Protein AF-A0A1G0DP90-F1 (afdb_monomer_lite)

Sequence (110 aa):
MSQKRANLAKALAWGAATVGCYAVLFMYADDLGRLAHTTTSSCMVGSGAEAMYYHKPTPELCAEKGGALLESNKLNVLVPIIIAFILSFVHGAFTGLFWDVVGLKAAKKK

Foldseek 3Di:
DDPLVVLVVQLVVLVVVLVVLVVVCVVCVQVLVVLVLQLAKWWWADDDPPIDTHGPDDPVNSVVSVTDIRHHDNCSVVVVVVSVVVSCVSVVSNVVSVCVSVPHDDDDDD

Radius of gyration: 21.22 Å; chains: 1; bounding box: 47×19×65 Å

Structure (mmCIF, N/CA/C/O backbone):
data_AF-A0A1G0DP90-F1
#
_entry.id   AF-A0A1G0DP90-F1
#
loop_
_atom_site.group_PDB
_atom_site.id
_atom_site.type_symbol
_atom_site.label_atom_id
_atom_site.label_alt_id
_atom_site.label_comp_id
_atom_site.label_asym_id
_atom_site.label_entity_id
_atom_site.label_seq_id
_atom_site.pdbx_PDB_ins_code
_atom_site.Cartn_x
_atom_site.Cartn_y
_atom_site.Cartn_z
_atom_site.occupancy
_atom_site.B_iso_or_equiv
_atom_site.auth_seq_id
_atom_site.auth_comp_id
_atom_site.auth_asym_id
_atom_site.auth_atom_id
_atom_site.pdbx_PDB_model_num
ATOM 1 N N . MET A 1 1 ? -24.818 9.316 23.756 1.00 58.91 1 MET A N 1
ATOM 2 C CA . MET A 1 1 ? -24.698 8.001 23.074 1.00 58.91 1 MET A CA 1
ATOM 3 C C . MET A 1 1 ? -23.994 7.015 23.999 1.00 58.91 1 MET A C 1
ATOM 5 O O . MET A 1 1 ? -23.077 7.430 24.688 1.00 58.91 1 MET A O 1
ATOM 9 N N . SER A 1 2 ? -24.395 5.738 24.024 1.00 77.06 2 SER A N 1
ATOM 10 C CA . SER A 1 2 ? -23.673 4.688 24.772 1.00 77.06 2 SER A CA 1
ATOM 11 C C . SER A 1 2 ? -22.248 4.506 24.226 1.00 77.06 2 SER A C 1
ATOM 13 O O . SER A 1 2 ? -22.069 4.493 23.007 1.00 77.06 2 SER A O 1
ATOM 15 N N . GLN A 1 3 ? -21.257 4.314 25.107 1.00 78.62 3 GLN A N 1
ATOM 16 C CA . GLN A 1 3 ? -19.844 4.080 24.757 1.00 78.62 3 GLN A CA 1
ATOM 17 C C . GLN A 1 3 ? -19.674 2.970 23.704 1.00 78.62 3 GLN A C 1
ATOM 19 O O . GLN A 1 3 ? -18.853 3.086 22.796 1.00 78.62 3 GLN A O 1
ATOM 24 N N . LYS A 1 4 ? -20.511 1.923 23.765 1.00 79.62 4 LYS A N 1
ATOM 25 C CA . LYS A 1 4 ? -20.510 0.832 22.778 1.00 79.62 4 LYS A CA 1
ATOM 26 C C . LYS A 1 4 ? -20.897 1.304 21.375 1.00 79.62 4 LYS A C 1
ATOM 28 O O . LYS A 1 4 ? -20.267 0.901 20.405 1.00 79.62 4 LYS A O 1
ATOM 33 N N . ARG A 1 5 ? -21.899 2.185 21.258 1.00 84.50 5 ARG A N 1
ATOM 34 C CA . ARG A 1 5 ? -22.339 2.738 19.963 1.00 84.50 5 ARG A CA 1
ATOM 35 C C . ARG A 1 5 ? -21.273 3.646 19.352 1.00 84.50 5 ARG A C 1
ATOM 37 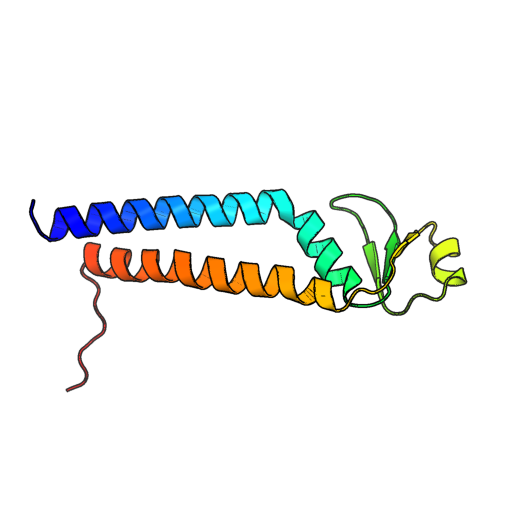O O . ARG A 1 5 ? -21.053 3.592 18.149 1.00 84.50 5 ARG A O 1
ATOM 44 N N . ALA A 1 6 ? -20.584 4.432 20.181 1.00 86.56 6 ALA A N 1
ATOM 45 C CA . ALA A 1 6 ? -19.482 5.278 19.730 1.00 86.56 6 ALA A CA 1
ATOM 46 C C . ALA A 1 6 ? -18.291 4.448 19.215 1.00 86.56 6 ALA A C 1
ATOM 48 O O . ALA A 1 6 ? -17.738 4.759 18.163 1.00 86.56 6 ALA A O 1
ATOM 49 N N . ASN A 1 7 ? -17.926 3.369 19.912 1.00 89.25 7 ASN A N 1
ATOM 50 C CA . ASN A 1 7 ? -16.855 2.473 19.469 1.00 89.25 7 ASN A CA 1
ATOM 51 C C . ASN A 1 7 ? -17.230 1.699 18.200 1.00 89.25 7 ASN A C 1
ATOM 53 O O . ASN A 1 7 ? -16.394 1.571 17.312 1.00 89.25 7 ASN A O 1
ATOM 57 N N . LEU A 1 8 ? -18.487 1.262 18.074 1.00 94.12 8 LEU A N 1
ATOM 58 C CA . LEU A 1 8 ? -18.991 0.635 16.850 1.00 94.12 8 LEU A CA 1
ATOM 59 C C . LEU A 1 8 ? -18.897 1.583 15.649 1.00 94.12 8 LEU A C 1
ATOM 61 O O . LEU A 1 8 ? -18.381 1.193 14.608 1.00 94.12 8 LEU A O 1
ATOM 65 N N . ALA A 1 9 ? -19.343 2.834 15.796 1.00 94.81 9 ALA A N 1
ATOM 66 C CA . ALA A 1 9 ? -19.262 3.818 14.718 1.00 94.81 9 ALA A CA 1
ATOM 67 C C . ALA A 1 9 ? -17.810 4.059 14.269 1.00 94.81 9 ALA A C 1
ATOM 69 O O . ALA A 1 9 ? -17.530 4.096 13.073 1.00 94.81 9 ALA A O 1
ATOM 70 N N . LYS A 1 10 ? -16.870 4.155 15.220 1.00 95.38 10 LYS A N 1
ATOM 71 C CA . LYS A 1 10 ? -15.438 4.277 14.911 1.00 95.38 10 LYS A CA 1
ATOM 72 C C . LYS A 1 10 ? -14.892 3.029 14.216 1.00 95.38 10 LYS A C 1
ATOM 74 O O . LYS A 1 10 ? -14.159 3.170 13.244 1.00 95.38 10 LYS A O 1
ATOM 79 N N . ALA A 1 11 ? -15.252 1.831 14.682 1.00 96.06 11 ALA A N 1
ATOM 80 C CA . ALA A 1 11 ? -14.833 0.579 14.056 1.00 96.06 11 ALA A CA 1
ATOM 81 C C . ALA A 1 11 ? -15.316 0.502 12.600 1.00 96.06 11 ALA A C 1
ATOM 83 O O . ALA A 1 11 ? -14.535 0.182 11.714 1.00 96.06 11 ALA A O 1
ATOM 84 N N . LEU A 1 12 ? -16.572 0.870 12.335 1.00 97.50 12 LEU A N 1
ATOM 85 C CA . LEU A 1 12 ? -17.118 0.906 10.977 1.00 97.50 12 LEU A CA 1
ATOM 86 C C . LEU A 1 12 ? -16.402 1.932 10.093 1.00 97.50 12 LEU A C 1
ATOM 88 O O . LEU A 1 12 ? -16.079 1.618 8.951 1.00 97.50 12 LEU A O 1
ATOM 92 N N . ALA A 1 13 ? -16.104 3.126 10.615 1.00 97.75 13 ALA A N 1
ATOM 93 C CA . ALA A 1 13 ? -15.370 4.146 9.868 1.00 97.75 13 ALA A CA 1
ATOM 94 C C . ALA A 1 13 ? -13.956 3.673 9.486 1.00 97.75 13 ALA A C 1
ATOM 96 O O . ALA A 1 13 ? -13.568 3.762 8.322 1.00 97.75 13 ALA A O 1
ATOM 97 N N . TRP A 1 14 ? -13.206 3.109 10.438 1.00 98.00 14 TRP A N 1
ATOM 98 C CA . TRP A 1 14 ? -11.881 2.546 10.164 1.00 98.00 14 TRP A CA 1
ATOM 99 C C . TRP A 1 14 ? -11.938 1.309 9.261 1.00 98.00 14 TRP A C 1
ATOM 101 O O . TRP A 1 14 ? -11.048 1.114 8.435 1.00 98.00 14 TRP A O 1
ATOM 111 N N . GLY A 1 15 ? -12.992 0.497 9.366 1.00 97.81 15 GLY A N 1
ATOM 112 C CA . GLY A 1 15 ? -13.241 -0.630 8.467 1.00 97.81 15 GLY A CA 1
ATOM 113 C C . GLY A 1 15 ? -13.481 -0.172 7.029 1.00 97.81 15 GLY A C 1
ATOM 114 O O . GLY A 1 15 ? -12.846 -0.683 6.111 1.00 97.81 15 GLY A O 1
ATOM 115 N N . ALA A 1 16 ? -14.319 0.848 6.827 1.00 98.31 16 ALA A N 1
ATOM 116 C CA . ALA A 1 16 ? -14.544 1.447 5.513 1.00 98.31 16 ALA A CA 1
ATOM 117 C C . ALA A 1 16 ? -13.256 2.061 4.940 1.00 98.31 16 ALA A C 1
ATOM 119 O O . ALA A 1 16 ? -12.937 1.837 3.774 1.00 98.31 16 ALA A O 1
ATOM 120 N N . ALA A 1 17 ? -12.474 2.761 5.770 1.00 98.31 17 ALA A N 1
ATOM 121 C CA . ALA A 1 17 ? -11.163 3.274 5.376 1.00 98.31 17 ALA A CA 1
ATOM 122 C C . ALA A 1 17 ? -10.205 2.143 4.964 1.00 98.31 17 ALA A C 1
ATOM 124 O O . ALA A 1 17 ? -9.558 2.242 3.928 1.00 98.31 17 ALA A O 1
ATOM 125 N N . THR A 1 18 ? -10.171 1.040 5.718 1.00 98.12 18 THR A N 1
ATOM 126 C CA . THR A 1 18 ? -9.369 -0.151 5.396 1.00 98.12 18 THR A CA 1
ATOM 127 C C . THR A 1 18 ? -9.758 -0.723 4.035 1.00 98.12 18 THR A C 1
ATOM 129 O O . THR A 1 18 ? -8.889 -0.927 3.192 1.00 98.12 18 THR A O 1
ATOM 132 N N . VAL A 1 19 ? -11.057 -0.932 3.792 1.00 98.25 19 VAL A N 1
ATOM 133 C CA . VAL A 1 19 ? -11.566 -1.415 2.498 1.00 98.25 19 VAL A CA 1
ATOM 134 C C . VAL A 1 19 ? -11.157 -0.472 1.368 1.00 98.25 19 VAL A C 1
ATOM 136 O O . VAL A 1 19 ? -10.654 -0.939 0.351 1.00 98.25 19 VAL A O 1
ATOM 139 N N . GLY A 1 20 ? -11.300 0.842 1.562 1.00 98.25 20 GLY A N 1
ATOM 140 C CA . GLY A 1 20 ? -10.865 1.845 0.591 1.00 98.25 20 GLY A CA 1
ATOM 141 C C . GLY A 1 20 ? -9.366 1.769 0.291 1.00 98.25 20 GLY A C 1
ATOM 142 O O . GLY A 1 20 ? -8.977 1.742 -0.873 1.00 98.25 20 GLY A O 1
ATOM 143 N N . CYS A 1 21 ? -8.517 1.663 1.317 1.00 97.69 21 CYS A N 1
ATOM 144 C CA . CYS A 1 21 ? -7.072 1.538 1.129 1.00 97.69 21 CYS A CA 1
ATOM 145 C C . CYS A 1 21 ? -6.689 0.254 0.376 1.00 97.69 21 CYS A C 1
ATOM 147 O O . CYS A 1 21 ? -5.842 0.313 -0.513 1.00 97.69 21 CYS A O 1
ATOM 149 N N . TYR A 1 22 ? -7.312 -0.888 0.688 1.00 97.31 22 TYR A N 1
ATOM 150 C CA . TYR A 1 22 ? -7.070 -2.131 -0.055 1.00 97.31 22 TYR A CA 1
ATOM 151 C C . TYR A 1 22 ? -7.580 -2.050 -1.493 1.00 97.31 22 TYR A C 1
ATOM 15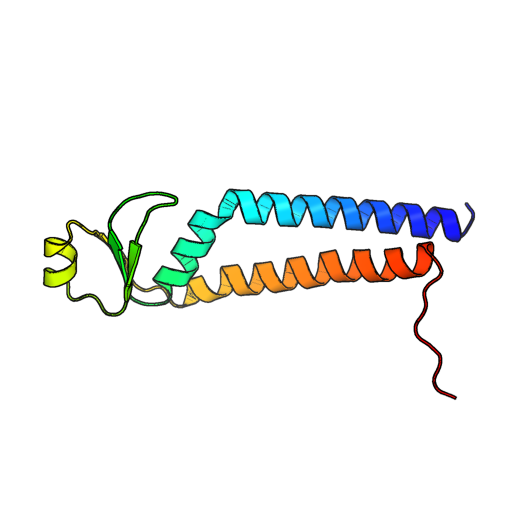3 O O . TYR A 1 22 ? -6.882 -2.494 -2.398 1.00 97.31 22 TYR A O 1
ATOM 161 N N . ALA A 1 23 ? -8.751 -1.453 -1.724 1.00 97.88 23 ALA A N 1
ATOM 162 C CA . ALA A 1 23 ? -9.274 -1.249 -3.071 1.00 97.88 23 ALA A CA 1
ATOM 163 C C . ALA A 1 23 ? -8.300 -0.420 -3.920 1.00 97.88 23 ALA A C 1
ATOM 165 O O . ALA A 1 23 ? -7.947 -0.835 -5.019 1.00 97.88 23 ALA A O 1
ATOM 166 N N . VAL A 1 24 ? -7.792 0.691 -3.377 1.00 96.12 24 VAL A N 1
ATOM 167 C CA . VAL A 1 24 ? -6.758 1.503 -4.034 1.00 96.12 24 VAL A CA 1
ATOM 168 C C . VAL A 1 24 ? -5.497 0.676 -4.290 1.00 96.12 24 VAL A C 1
ATOM 170 O O . VAL A 1 24 ? -4.993 0.686 -5.407 1.00 96.12 24 VAL A O 1
ATOM 173 N N . LEU A 1 25 ? -5.006 -0.087 -3.306 1.00 95.38 25 LEU A N 1
ATOM 174 C CA . LEU A 1 25 ? -3.830 -0.942 -3.499 1.00 95.38 25 LEU A CA 1
ATOM 175 C C . LEU A 1 25 ? -4.016 -1.922 -4.667 1.00 95.38 25 LEU A C 1
ATOM 177 O O . LEU A 1 25 ? -3.104 -2.066 -5.475 1.00 95.38 25 LEU A O 1
ATOM 181 N N . PHE A 1 26 ? -5.183 -2.560 -4.782 1.00 94.88 26 PHE A N 1
ATOM 182 C CA . PHE A 1 26 ? -5.461 -3.489 -5.880 1.00 94.88 26 PHE A CA 1
ATOM 183 C C . PHE A 1 26 ? -5.624 -2.785 -7.229 1.00 94.88 26 PHE A C 1
ATOM 185 O O . PHE A 1 26 ? -5.164 -3.313 -8.236 1.00 94.88 26 PHE A O 1
ATOM 192 N N . MET A 1 27 ? -6.217 -1.589 -7.261 1.00 94.94 27 MET A N 1
ATOM 193 C CA . MET A 1 27 ? -6.345 -0.801 -8.493 1.00 94.94 27 MET A CA 1
ATOM 194 C C . MET A 1 27 ? -4.992 -0.369 -9.070 1.00 94.94 27 MET A C 1
ATOM 196 O O . MET A 1 27 ? -4.875 -0.229 -10.282 1.00 94.94 27 MET A O 1
ATOM 200 N N . TYR A 1 28 ? -3.981 -0.172 -8.220 1.00 93.62 28 TYR A N 1
ATOM 201 C CA . TYR A 1 28 ? -2.633 0.251 -8.618 1.00 93.62 28 TYR A CA 1
ATOM 202 C C . TYR A 1 28 ? -1.583 -0.862 -8.479 1.00 93.62 28 TYR A C 1
ATOM 204 O O . TYR A 1 28 ? -0.386 -0.575 -8.454 1.00 93.62 28 TYR A O 1
ATOM 212 N N . ALA A 1 29 ? -1.995 -2.129 -8.377 1.00 91.00 29 ALA A N 1
ATOM 213 C CA . ALA A 1 29 ? -1.076 -3.240 -8.126 1.00 91.00 29 ALA A CA 1
ATOM 214 C C . ALA A 1 29 ? 0.037 -3.339 -9.187 1.00 91.00 29 ALA A C 1
ATOM 216 O O . ALA A 1 29 ? 1.205 -3.505 -8.830 1.00 91.00 29 ALA A O 1
ATOM 217 N N . ASP A 1 30 ? -0.303 -3.143 -10.464 1.00 90.00 30 ASP A N 1
ATOM 218 C CA . ASP A 1 30 ? 0.653 -3.196 -11.577 1.00 90.00 30 ASP A CA 1
ATOM 219 C C . ASP A 1 30 ? 1.691 -2.064 -11.501 1.00 90.00 30 ASP A C 1
ATOM 221 O O . ASP A 1 30 ? 2.894 -2.293 -11.650 1.00 90.00 30 ASP A O 1
ATOM 225 N N . ASP A 1 31 ? 1.253 -0.838 -11.197 1.00 90.38 31 ASP A N 1
ATOM 226 C CA . ASP A 1 31 ? 2.147 0.312 -11.035 1.00 90.38 31 ASP A CA 1
ATOM 227 C C . ASP A 1 31 ? 3.086 0.141 -9.838 1.00 90.38 31 ASP A C 1
ATOM 229 O O . ASP A 1 31 ? 4.275 0.460 -9.921 1.00 90.38 31 ASP A O 1
ATOM 233 N N . LEU A 1 32 ? 2.575 -0.398 -8.730 1.00 91.19 32 LEU A N 1
ATOM 234 C CA . LEU A 1 32 ? 3.378 -0.701 -7.548 1.00 91.19 32 LEU A CA 1
ATOM 235 C C . LEU A 1 32 ? 4.391 -1.819 -7.825 1.00 91.19 32 LEU A C 1
ATOM 237 O O . LEU A 1 32 ? 5.540 -1.718 -7.386 1.00 91.19 32 LEU A O 1
ATOM 241 N N . GLY A 1 33 ? 4.007 -2.837 -8.599 1.00 88.56 33 GLY A N 1
ATOM 242 C CA . GLY A 1 33 ? 4.913 -3.878 -9.085 1.00 88.56 33 GLY A CA 1
ATOM 243 C C . GLY A 1 33 ? 6.027 -3.299 -9.959 1.00 88.56 33 GLY A C 1
ATOM 244 O O . GLY A 1 33 ? 7.209 -3.560 -9.722 1.00 88.56 33 GLY A O 1
ATOM 245 N N . ARG A 1 34 ? 5.680 -2.418 -10.903 1.00 88.25 34 ARG A N 1
ATOM 246 C CA . ARG A 1 34 ? 6.655 -1.706 -11.740 1.00 88.25 34 ARG A CA 1
ATOM 247 C C . ARG A 1 34 ? 7.612 -0.853 -10.907 1.00 88.25 34 ARG A C 1
ATOM 249 O O . ARG A 1 34 ? 8.818 -0.870 -11.155 1.00 88.25 34 ARG A O 1
ATOM 256 N N . LEU A 1 35 ? 7.115 -0.128 -9.904 1.00 90.38 35 LEU A N 1
ATOM 257 C CA . LEU A 1 35 ? 7.957 0.646 -8.984 1.00 90.38 35 LEU A CA 1
ATOM 258 C C . LEU A 1 35 ? 8.926 -0.260 -8.211 1.00 90.38 35 LEU A C 1
ATOM 260 O O . LEU A 1 35 ? 10.108 0.064 -8.106 1.00 90.38 35 LEU A O 1
ATOM 264 N N . ALA A 1 36 ? 8.472 -1.430 -7.753 1.00 87.62 36 ALA A N 1
ATOM 265 C CA . ALA A 1 36 ? 9.333 -2.401 -7.084 1.00 87.62 36 ALA A CA 1
ATOM 266 C C . ALA A 1 36 ? 10.438 -2.940 -8.016 1.00 87.62 36 ALA A C 1
ATOM 268 O O . ALA A 1 36 ? 11.612 -2.960 -7.636 1.00 87.62 36 ALA A O 1
ATOM 269 N N . HIS A 1 37 ? 10.103 -3.297 -9.259 1.00 86.81 37 HIS A N 1
ATOM 270 C CA . HIS A 1 37 ? 11.069 -3.815 -10.237 1.00 86.81 37 HIS A CA 1
ATOM 271 C C . HIS A 1 37 ? 12.036 -2.759 -10.790 1.00 86.81 37 HIS A C 1
ATOM 273 O O . HIS A 1 37 ? 13.109 -3.113 -11.277 1.00 86.81 37 HIS A O 1
ATOM 279 N N . THR A 1 38 ? 11.702 -1.472 -10.684 1.00 88.38 38 THR A N 1
ATOM 280 C CA . THR A 1 38 ? 12.564 -0.351 -11.111 1.00 88.38 38 THR A CA 1
ATOM 281 C C . THR A 1 38 ? 13.430 0.220 -9.988 1.00 88.38 38 THR A C 1
ATOM 283 O O . THR A 1 38 ? 14.165 1.185 -10.194 1.00 88.38 38 THR A O 1
ATOM 286 N N . THR A 1 39 ? 13.430 -0.404 -8.803 1.00 87.94 39 THR A N 1
ATOM 287 C CA . THR A 1 39 ? 14.400 -0.086 -7.736 1.00 87.94 39 THR A CA 1
ATOM 288 C C . THR A 1 39 ? 15.846 -0.327 -8.193 1.00 87.94 39 THR A C 1
ATOM 290 O O . THR A 1 39 ? 16.786 0.325 -7.736 1.00 87.94 39 THR A O 1
ATOM 293 N N . THR A 1 40 ? 16.020 -1.268 -9.121 1.00 86.44 40 THR A N 1
ATOM 294 C CA . THR A 1 40 ? 17.256 -1.535 -9.856 1.00 86.44 40 THR A CA 1
ATOM 295 C C . THR A 1 40 ? 16.958 -1.535 -11.352 1.00 86.44 40 THR A C 1
ATOM 297 O O . THR A 1 40 ? 15.792 -1.516 -11.746 1.00 86.44 40 THR A O 1
ATOM 300 N N . SER A 1 41 ? 17.990 -1.538 -12.193 1.00 86.06 41 SER A N 1
ATOM 301 C CA . SER A 1 41 ? 17.782 -1.629 -13.634 1.00 86.06 41 SER A CA 1
ATOM 302 C C . SER A 1 41 ? 17.159 -2.983 -13.967 1.00 86.06 41 SER A C 1
ATOM 304 O O . SER A 1 41 ? 17.645 -4.044 -13.550 1.00 86.06 41 SER A O 1
ATOM 306 N N . SER A 1 42 ? 16.054 -2.940 -14.703 1.00 88.50 42 SER A N 1
ATOM 307 C CA . SER A 1 42 ? 15.318 -4.128 -15.117 1.00 88.50 42 SER A CA 1
ATOM 308 C C . SER A 1 42 ? 14.897 -4.024 -16.576 1.00 88.50 42 SER A C 1
ATOM 310 O O . SER A 1 42 ? 14.676 -2.941 -17.110 1.00 88.50 42 SER A O 1
ATOM 312 N N . CYS A 1 43 ? 14.852 -5.167 -17.250 1.00 90.62 43 CYS A N 1
ATOM 313 C CA . CYS A 1 43 ? 14.288 -5.275 -18.585 1.00 90.62 43 CYS A CA 1
ATOM 314 C C . CYS A 1 43 ? 12.848 -5.749 -18.454 1.00 90.62 43 CYS A C 1
ATOM 316 O O . CYS A 1 43 ? 12.609 -6.799 -17.854 1.00 90.62 43 CYS A O 1
ATOM 318 N N . MET A 1 44 ? 11.912 -4.986 -19.007 1.00 89.44 44 MET A N 1
ATOM 319 C CA . MET A 1 44 ? 10.495 -5.321 -19.034 1.00 89.44 44 MET A CA 1
ATOM 320 C C . MET A 1 44 ? 10.131 -5.867 -20.412 1.00 89.44 44 MET A C 1
ATOM 322 O O . MET A 1 44 ? 10.335 -5.192 -21.419 1.00 89.44 44 MET A O 1
ATOM 326 N N . VAL A 1 45 ? 9.583 -7.076 -20.454 1.00 90.00 45 VAL A N 1
ATOM 327 C CA . VAL A 1 45 ? 9.102 -7.726 -21.678 1.00 90.00 45 VAL A CA 1
ATOM 328 C C . VAL A 1 45 ? 7.590 -7.889 -21.570 1.00 90.00 45 VAL A C 1
ATOM 330 O O . VAL A 1 45 ? 7.105 -8.457 -20.593 1.00 90.00 45 VAL A O 1
ATOM 333 N N . GLY A 1 46 ? 6.848 -7.400 -22.564 1.00 86.44 46 GLY A N 1
ATOM 334 C CA . GLY A 1 46 ? 5.382 -7.365 -22.528 1.00 86.44 46 GLY A CA 1
ATOM 335 C C . GLY A 1 46 ? 4.817 -6.092 -21.885 1.00 86.44 46 GLY A C 1
ATOM 336 O O . GLY A 1 46 ? 5.516 -5.089 -21.743 1.00 86.44 46 GLY A O 1
ATOM 337 N N . SER A 1 47 ? 3.524 -6.113 -21.547 1.00 80.75 47 SER A N 1
ATOM 338 C CA . SER A 1 47 ? 2.788 -4.969 -20.992 1.00 80.75 47 SER A CA 1
ATOM 339 C C . SER A 1 47 ? 1.640 -5.434 -20.089 1.00 80.75 47 SER A C 1
ATOM 341 O O . SER A 1 47 ? 1.036 -6.476 -20.346 1.00 80.75 47 SER A O 1
ATOM 343 N N . GLY A 1 48 ? 1.322 -4.646 -19.059 1.00 77.81 48 GLY A N 1
ATOM 344 C CA . GLY A 1 48 ? 0.238 -4.924 -18.111 1.00 77.81 48 GLY A CA 1
ATOM 345 C C . GLY A 1 48 ? 0.540 -6.088 -17.162 1.00 77.81 48 GLY A C 1
ATOM 346 O O . GLY A 1 48 ? 1.693 -6.311 -16.800 1.00 77.81 48 GLY A O 1
ATOM 347 N N . ALA A 1 49 ? -0.497 -6.837 -16.782 1.00 76.12 49 ALA A N 1
ATOM 348 C CA . ALA A 1 49 ? -0.412 -7.932 -15.808 1.00 76.12 49 ALA A CA 1
ATOM 349 C C . ALA A 1 49 ? 0.512 -9.098 -16.226 1.00 76.12 49 ALA A C 1
ATOM 351 O O . ALA A 1 49 ? 0.988 -9.842 -15.376 1.00 76.12 49 ALA A O 1
ATOM 352 N N . GLU A 1 50 ? 0.791 -9.244 -17.525 1.00 83.94 50 GLU A N 1
ATOM 353 C CA . GLU A 1 50 ? 1.651 -10.299 -18.087 1.00 83.94 50 GLU A CA 1
ATOM 354 C C . GLU A 1 50 ? 3.109 -9.831 -18.289 1.00 83.94 50 GLU A C 1
ATOM 356 O O . GLU A 1 50 ? 3.921 -10.529 -18.903 1.00 83.94 50 GLU A O 1
ATOM 361 N N . ALA A 1 51 ? 3.460 -8.624 -17.829 1.00 85.88 51 ALA A N 1
ATOM 362 C CA . ALA A 1 51 ? 4.806 -8.089 -17.988 1.00 85.88 51 ALA A CA 1
ATOM 363 C C . ALA A 1 51 ? 5.829 -8.904 -17.177 1.00 85.88 51 ALA A C 1
ATOM 365 O O . ALA A 1 51 ? 5.722 -9.050 -15.959 1.00 85.88 51 ALA A O 1
ATOM 366 N N . MET A 1 52 ? 6.874 -9.391 -17.850 1.00 86.56 52 MET A N 1
ATOM 367 C CA . MET A 1 52 ? 7.984 -10.096 -17.210 1.00 86.56 52 MET A CA 1
ATOM 368 C C . MET A 1 52 ? 9.177 -9.165 -16.991 1.00 86.56 52 MET A C 1
ATOM 370 O O . MET A 1 52 ? 9.641 -8.507 -17.925 1.00 86.56 52 MET A O 1
ATOM 374 N N . TYR A 1 53 ? 9.704 -9.150 -15.764 1.00 87.31 53 TYR A N 1
ATOM 375 C CA . TYR A 1 53 ? 10.830 -8.305 -15.357 1.00 87.31 53 TYR A CA 1
ATOM 376 C C . TYR A 1 53 ? 12.108 -9.124 -15.139 1.00 87.31 53 TYR A C 1
ATOM 378 O O . TYR A 1 53 ? 12.166 -10.008 -14.282 1.00 87.31 53 TYR A O 1
ATOM 386 N N . TYR A 1 54 ? 13.170 -8.783 -15.867 1.00 86.50 54 TYR A N 1
ATOM 387 C CA . TYR A 1 54 ? 14.496 -9.391 -15.734 1.00 86.50 54 TYR A CA 1
ATOM 388 C C . TYR A 1 54 ? 15.461 -8.419 -15.051 1.00 86.50 54 TYR A C 1
ATOM 390 O O . TYR A 1 54 ? 15.589 -7.271 -15.469 1.00 86.50 54 TYR A O 1
ATOM 398 N N . HIS A 1 55 ? 16.164 -8.876 -14.016 1.00 82.81 55 HIS A N 1
ATOM 399 C CA . HIS A 1 55 ? 17.084 -8.051 -13.226 1.00 82.81 55 HIS A CA 1
ATOM 400 C C . HIS A 1 55 ? 18.523 -8.170 -13.753 1.00 82.81 55 HIS A C 1
ATOM 402 O O . HIS A 1 55 ? 18.911 -9.234 -14.231 1.00 82.81 55 HIS A O 1
ATOM 408 N N . LYS A 1 56 ? 19.326 -7.100 -13.618 1.00 71.75 56 LYS A N 1
ATOM 409 C CA . LYS A 1 56 ? 20.684 -6.979 -14.200 1.00 71.75 56 LYS A CA 1
ATOM 410 C C . LYS A 1 56 ? 20.720 -7.148 -15.734 1.00 71.75 56 LYS A C 1
ATOM 412 O O . LYS A 1 56 ? 21.521 -7.936 -16.238 1.00 71.75 56 LYS A O 1
ATOM 417 N N . PRO A 1 57 ? 19.860 -6.453 -16.493 1.00 73.00 57 PRO A N 1
ATOM 418 C CA . PRO A 1 57 ? 19.862 -6.592 -17.939 1.00 73.00 57 PRO A CA 1
ATOM 419 C C . PRO A 1 57 ? 21.114 -5.945 -18.542 1.00 73.00 57 PRO A C 1
ATOM 421 O O . PRO A 1 57 ? 21.486 -4.834 -18.160 1.00 73.00 57 PRO A O 1
ATOM 424 N N . THR A 1 58 ? 21.732 -6.609 -19.518 1.00 79.38 58 THR A N 1
ATOM 425 C CA . THR A 1 58 ? 22.519 -5.877 -20.513 1.00 79.38 58 THR A CA 1
ATOM 426 C C . THR A 1 58 ? 21.563 -5.323 -21.575 1.00 79.38 58 THR A C 1
ATOM 428 O O . THR A 1 58 ? 20.515 -5.936 -21.829 1.00 79.38 58 THR A O 1
ATOM 431 N N . PRO A 1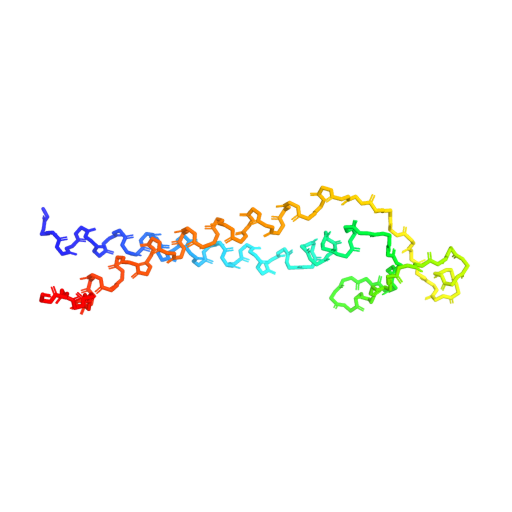 59 ? 21.866 -4.166 -22.187 1.00 80.00 59 PRO A N 1
ATOM 432 C CA . PRO A 1 59 ? 21.034 -3.601 -23.245 1.00 80.00 59 PRO A CA 1
ATOM 433 C C . PRO A 1 59 ? 20.797 -4.581 -24.400 1.00 80.00 59 PRO A C 1
ATOM 435 O O . PRO A 1 59 ? 19.682 -4.648 -24.915 1.00 80.00 59 PRO A O 1
ATOM 438 N N . GLU A 1 60 ? 21.800 -5.392 -24.758 1.00 83.50 60 GLU A N 1
ATOM 439 C CA . GLU A 1 60 ? 21.686 -6.353 -25.858 1.00 83.50 60 GLU A CA 1
ATOM 440 C C . GLU A 1 60 ? 20.703 -7.486 -25.535 1.00 83.50 60 GLU A C 1
ATOM 442 O O . GLU A 1 60 ? 19.825 -7.784 -26.342 1.00 83.50 60 GLU A O 1
ATOM 447 N N . LEU A 1 61 ? 20.782 -8.065 -24.330 1.00 83.06 61 LEU A N 1
ATOM 448 C CA . LEU A 1 61 ? 19.883 -9.146 -23.902 1.00 83.06 61 LEU A CA 1
ATOM 449 C C . LEU A 1 61 ? 18.435 -8.669 -23.754 1.00 83.06 61 LEU A C 1
ATOM 451 O O . LEU A 1 61 ? 17.499 -9.447 -23.945 1.00 83.06 61 LEU A O 1
ATOM 455 N N . CYS A 1 62 ? 18.234 -7.400 -23.389 1.00 86.69 62 CYS A N 1
ATOM 456 C CA . CYS A 1 62 ? 16.895 -6.830 -23.303 1.00 86.69 62 CYS A CA 1
ATOM 457 C C . CYS A 1 62 ? 16.283 -6.615 -24.692 1.00 86.69 62 CYS A C 1
ATOM 459 O O . CYS A 1 62 ? 15.126 -6.979 -24.916 1.00 86.69 62 CYS A O 1
ATOM 461 N N . ALA A 1 63 ? 17.079 -6.095 -25.633 1.00 85.62 63 ALA A N 1
ATOM 462 C CA . ALA A 1 63 ? 16.666 -5.909 -27.019 1.00 85.62 63 ALA A CA 1
ATOM 463 C C . ALA A 1 63 ? 16.349 -7.246 -27.713 1.00 85.62 63 ALA A C 1
ATOM 465 O O . ALA A 1 63 ? 15.351 -7.339 -28.423 1.00 85.62 63 ALA A O 1
ATOM 466 N N . GLU A 1 64 ? 17.130 -8.301 -27.450 1.00 86.69 64 GLU A N 1
ATOM 467 C CA . GLU A 1 64 ? 16.883 -9.651 -27.984 1.00 86.69 64 GLU A CA 1
ATOM 468 C C . GLU A 1 64 ? 15.526 -10.216 -27.537 1.00 86.69 64 GLU A C 1
ATOM 470 O O . GLU A 1 64 ? 14.824 -10.868 -28.307 1.00 86.69 64 GLU A O 1
ATOM 475 N N . LYS A 1 65 ? 15.113 -9.919 -26.301 1.00 85.69 65 LYS A N 1
ATOM 476 C CA . LYS A 1 65 ? 13.814 -10.342 -25.758 1.00 85.69 65 LYS A CA 1
ATOM 477 C C . LYS A 1 65 ? 12.645 -9.463 -26.216 1.00 85.69 65 LYS A C 1
ATOM 479 O O . LYS A 1 65 ? 11.523 -9.691 -25.771 1.00 85.69 65 LYS A O 1
ATOM 484 N N . GLY A 1 66 ? 12.893 -8.455 -27.057 1.00 86.06 66 GLY A N 1
ATOM 485 C CA . GLY A 1 66 ? 11.890 -7.465 -27.453 1.00 86.06 66 GLY A CA 1
ATOM 486 C C . GLY A 1 66 ? 11.402 -6.603 -26.283 1.00 86.06 66 GLY A C 1
ATOM 487 O O . GLY A 1 66 ? 10.269 -6.126 -26.303 1.00 86.06 66 GLY A O 1
ATOM 488 N N . GLY A 1 67 ? 12.221 -6.462 -25.237 1.00 86.12 67 GLY A N 1
ATOM 489 C CA . GLY A 1 67 ? 11.883 -5.719 -24.030 1.00 86.12 67 GLY A CA 1
ATOM 490 C C . GLY A 1 67 ? 12.355 -4.268 -24.051 1.00 86.12 67 GLY A C 1
ATOM 491 O O . GLY A 1 67 ? 13.191 -3.866 -24.860 1.00 86.12 67 GLY A O 1
ATOM 492 N N . ALA A 1 68 ? 11.839 -3.483 -23.109 1.00 86.00 68 ALA A N 1
ATOM 493 C CA . ALA A 1 68 ? 12.288 -2.126 -22.834 1.00 86.00 68 ALA A CA 1
ATOM 494 C C . ALA A 1 68 ? 13.140 -2.099 -21.559 1.00 86.00 68 ALA A C 1
ATOM 496 O O . ALA A 1 68 ? 12.756 -2.658 -20.526 1.00 86.00 68 ALA A O 1
ATOM 497 N N . LEU A 1 69 ? 14.294 -1.432 -21.623 1.00 87.50 69 LEU A N 1
ATOM 498 C CA . LEU A 1 69 ? 15.145 -1.232 -20.457 1.00 87.50 69 LEU A CA 1
ATOM 499 C C . LEU A 1 69 ? 14.559 -0.110 -19.598 1.00 87.50 69 LEU A C 1
ATOM 501 O O . LEU A 1 69 ? 14.391 1.017 -20.061 1.00 87.50 69 LEU A O 1
ATOM 505 N N . LEU A 1 70 ? 14.244 -0.429 -18.348 1.00 87.06 70 LEU A N 1
ATOM 506 C CA . LEU A 1 70 ? 13.776 0.535 -17.369 1.00 87.06 70 LEU A CA 1
ATOM 507 C C . LEU A 1 70 ? 14.960 1.004 -16.526 1.00 87.06 70 LEU A C 1
ATOM 509 O O . LEU A 1 70 ? 15.719 0.200 -15.972 1.00 87.06 70 LEU A O 1
ATOM 513 N N . GLU A 1 71 ? 15.119 2.320 -16.443 1.00 86.31 71 GLU A N 1
ATOM 514 C CA . GLU A 1 71 ? 16.177 2.935 -15.654 1.00 86.31 71 GLU A CA 1
ATOM 515 C C . GLU A 1 71 ? 15.935 2.721 -14.155 1.00 86.31 71 GLU A C 1
ATOM 517 O O . GLU A 1 71 ? 14.799 2.716 -13.673 1.00 86.31 71 GLU A O 1
ATOM 522 N N . SER A 1 72 ? 17.021 2.532 -13.406 1.00 85.62 72 SER A N 1
ATOM 523 C CA . SER A 1 72 ? 16.941 2.356 -11.962 1.00 85.62 72 SER A CA 1
ATOM 524 C C . SER A 1 72 ? 16.609 3.672 -11.269 1.00 85.62 72 SER A C 1
ATOM 526 O O . SER A 1 72 ? 17.336 4.653 -11.422 1.00 85.62 72 SER A O 1
ATOM 528 N N . ASN A 1 73 ? 15.614 3.659 -10.389 1.00 90.75 73 ASN A N 1
ATOM 529 C CA . ASN A 1 73 ? 15.401 4.725 -9.425 1.00 90.75 73 ASN A CA 1
ATOM 530 C C . ASN A 1 73 ? 15.231 4.125 -8.028 1.00 90.75 73 ASN A C 1
ATOM 532 O O . ASN A 1 73 ? 14.186 3.582 -7.675 1.00 90.75 73 ASN A O 1
ATOM 536 N N . LYS A 1 74 ? 16.269 4.269 -7.198 1.00 88.00 74 LYS A N 1
ATOM 537 C CA . LYS A 1 74 ? 16.289 3.726 -5.832 1.00 88.00 74 LYS A CA 1
ATOM 538 C C . LYS A 1 74 ? 15.178 4.291 -4.947 1.00 88.00 74 LYS A C 1
ATOM 540 O O . LYS A 1 74 ? 14.764 3.614 -4.014 1.00 88.00 74 LYS A O 1
ATOM 545 N N . LEU A 1 75 ? 14.686 5.501 -5.223 1.00 91.00 75 LEU A N 1
ATOM 546 C CA . LEU A 1 75 ? 13.603 6.108 -4.446 1.00 91.00 75 LEU A CA 1
ATOM 547 C C . LEU A 1 75 ? 12.255 5.419 -4.684 1.00 91.00 75 LEU A C 1
ATOM 549 O O . LEU A 1 75 ? 11.379 5.523 -3.828 1.00 91.00 75 LEU A O 1
ATOM 553 N N . ASN A 1 76 ? 12.099 4.653 -5.771 1.00 90.50 76 ASN A N 1
ATOM 554 C CA . ASN A 1 76 ? 10.865 3.913 -6.045 1.00 90.50 76 ASN A CA 1
ATOM 555 C C . ASN A 1 76 ? 10.543 2.883 -4.952 1.00 90.50 76 ASN A C 1
ATOM 557 O O . ASN A 1 76 ? 9.372 2.572 -4.753 1.00 90.50 76 ASN A O 1
ATOM 561 N N . VAL A 1 77 ? 11.539 2.430 -4.178 1.00 89.81 77 VAL A N 1
ATOM 562 C CA . VAL A 1 77 ? 11.332 1.548 -3.016 1.00 89.81 77 VAL A CA 1
ATOM 563 C C . VAL A 1 77 ? 10.493 2.200 -1.915 1.00 89.81 77 VAL A C 1
ATOM 565 O O . VAL A 1 77 ? 9.828 1.509 -1.147 1.00 89.81 77 VAL A O 1
ATOM 568 N N . LEU A 1 78 ? 10.503 3.533 -1.818 1.00 93.44 78 LEU A N 1
ATOM 569 C CA . LEU A 1 78 ? 9.823 4.245 -0.738 1.00 93.44 78 LEU A CA 1
ATOM 570 C C . LEU A 1 78 ? 8.305 4.172 -0.878 1.00 93.44 78 LEU A C 1
ATOM 572 O O . LEU A 1 78 ? 7.609 4.097 0.130 1.00 93.44 78 LEU A O 1
ATOM 576 N N . VAL A 1 79 ? 7.789 4.154 -2.108 1.00 92.62 79 VAL A N 1
ATOM 577 C CA . VAL A 1 79 ? 6.345 4.121 -2.374 1.00 92.62 79 VAL A CA 1
ATOM 578 C C . VAL A 1 79 ? 5.673 2.885 -1.751 1.00 92.62 79 VAL A C 1
ATOM 580 O O . VAL A 1 79 ? 4.790 3.074 -0.910 1.00 92.62 79 VAL A O 1
ATOM 583 N N . PRO A 1 80 ? 6.080 1.634 -2.059 1.00 91.81 80 PRO A N 1
ATOM 584 C CA . PRO A 1 80 ? 5.471 0.454 -1.445 1.00 91.81 80 PRO A CA 1
ATOM 585 C C . PRO A 1 80 ? 5.683 0.398 0.076 1.00 91.81 80 PRO A C 1
ATOM 587 O O . PRO A 1 80 ? 4.792 -0.055 0.793 1.00 91.81 80 PRO A O 1
ATOM 590 N N . ILE A 1 81 ? 6.805 0.913 0.595 1.00 94.00 81 ILE A N 1
ATOM 591 C CA . ILE A 1 81 ? 7.058 0.994 2.044 1.00 94.00 81 ILE A CA 1
ATOM 592 C C . ILE A 1 81 ? 6.045 1.921 2.728 1.00 94.00 81 ILE A C 1
ATOM 594 O O . ILE A 1 81 ? 5.431 1.546 3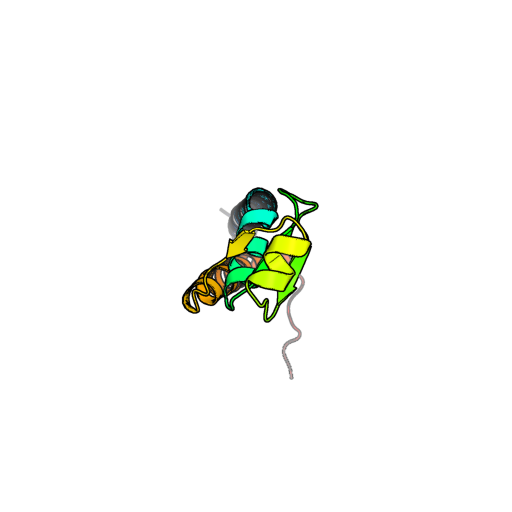.728 1.00 94.00 81 ILE A O 1
ATOM 598 N N . ILE A 1 82 ? 5.847 3.126 2.191 1.00 95.94 82 ILE A N 1
ATOM 599 C CA . ILE A 1 82 ? 4.896 4.104 2.733 1.00 95.94 82 ILE A CA 1
ATOM 600 C C . ILE A 1 82 ? 3.478 3.528 2.708 1.00 95.94 82 ILE A C 1
ATOM 602 O O . ILE A 1 82 ? 2.761 3.617 3.705 1.00 95.94 82 ILE A O 1
ATOM 606 N N . ILE A 1 83 ? 3.088 2.881 1.607 1.00 95.62 83 ILE A N 1
ATOM 607 C CA . ILE A 1 83 ? 1.775 2.238 1.478 1.00 95.62 83 ILE A CA 1
ATOM 608 C C . ILE A 1 83 ? 1.599 1.133 2.525 1.00 95.62 83 ILE A C 1
ATOM 610 O O . ILE A 1 83 ? 0.553 1.076 3.174 1.00 95.62 83 ILE A O 1
ATOM 614 N N . ALA A 1 84 ? 2.621 0.302 2.749 1.00 95.25 84 ALA A N 1
ATOM 615 C CA . ALA A 1 84 ? 2.583 -0.735 3.776 1.00 95.25 84 ALA A CA 1
ATOM 616 C C . ALA A 1 84 ? 2.378 -0.147 5.185 1.00 95.25 84 ALA A C 1
ATOM 618 O O . ALA A 1 84 ? 1.576 -0.679 5.958 1.00 95.25 84 ALA A O 1
ATOM 619 N N . PHE A 1 85 ? 3.034 0.972 5.516 1.00 98.00 85 PHE A N 1
ATOM 620 C CA . PHE A 1 85 ? 2.832 1.660 6.797 1.00 98.00 85 PHE A CA 1
ATOM 621 C C . PHE A 1 85 ? 1.429 2.253 6.937 1.00 98.00 85 PHE A C 1
ATOM 623 O O . PHE A 1 85 ? 0.804 2.085 7.986 1.00 98.00 85 PHE A O 1
ATOM 630 N N . ILE A 1 86 ? 0.912 2.901 5.889 1.00 98.00 86 ILE A N 1
ATOM 631 C CA . ILE A 1 86 ? -0.449 3.454 5.880 1.00 98.00 86 ILE A CA 1
ATOM 632 C C . ILE A 1 86 ? -1.468 2.334 6.108 1.00 98.00 86 ILE A C 1
ATOM 634 O O . ILE A 1 86 ? -2.301 2.440 7.007 1.00 98.00 86 ILE A O 1
ATOM 638 N N . LEU A 1 87 ? -1.372 1.235 5.355 1.00 97.75 87 LEU A N 1
ATOM 639 C CA . LEU A 1 87 ? -2.268 0.088 5.509 1.00 97.75 87 LEU A CA 1
ATOM 640 C C . LEU A 1 87 ? -2.174 -0.529 6.901 1.00 97.75 87 LEU A C 1
ATOM 642 O O . LEU A 1 87 ? -3.207 -0.779 7.517 1.00 97.75 87 LEU A O 1
ATOM 646 N N . SER A 1 88 ? -0.961 -0.717 7.422 1.00 97.75 88 SER A N 1
ATOM 647 C CA . SER A 1 88 ? -0.747 -1.260 8.768 1.00 97.75 88 SER A CA 1
ATOM 648 C C . SER A 1 88 ? -1.403 -0.391 9.840 1.00 97.75 88 SER A C 1
ATOM 650 O O . SER A 1 88 ? -2.050 -0.911 10.747 1.00 97.75 88 SER A O 1
ATOM 652 N N . PHE A 1 89 ? -1.286 0.933 9.723 1.00 98.12 89 PHE A N 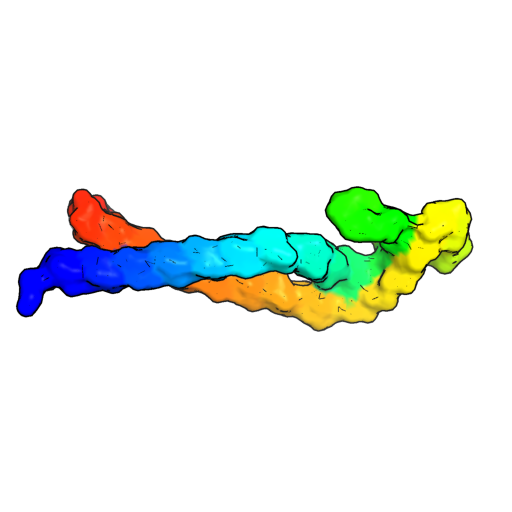1
ATOM 653 C CA . PHE A 1 89 ? -1.906 1.868 10.655 1.00 98.12 89 PHE A CA 1
ATOM 654 C C . PHE A 1 89 ? -3.437 1.839 10.570 1.00 98.12 89 PHE A C 1
ATOM 656 O O . PHE A 1 89 ? -4.106 1.666 11.589 1.00 98.12 89 PHE A O 1
ATOM 663 N N . VAL A 1 90 ? -3.999 1.966 9.365 1.00 98.19 90 VAL A N 1
ATOM 664 C CA . VAL A 1 90 ? -5.454 2.021 9.142 1.00 98.19 90 VAL A CA 1
ATOM 665 C C . VAL A 1 90 ? -6.115 0.695 9.538 1.00 98.19 90 VAL A C 1
ATOM 667 O O . VAL A 1 90 ? -7.086 0.685 10.298 1.00 98.19 90 VAL A O 1
ATOM 670 N N . HIS A 1 91 ? -5.550 -0.429 9.092 1.00 98.00 91 HIS A N 1
ATOM 671 C CA . HIS A 1 91 ? -6.025 -1.766 9.441 1.00 98.00 91 HIS A CA 1
ATOM 672 C C . HIS A 1 91 ? -5.831 -2.066 10.936 1.00 98.00 91 HIS A C 1
ATOM 674 O O . HIS A 1 91 ? -6.699 -2.659 11.577 1.00 98.00 91 HIS A O 1
ATOM 680 N N . GLY A 1 92 ? -4.720 -1.620 11.529 1.00 96.44 92 GLY A N 1
ATOM 68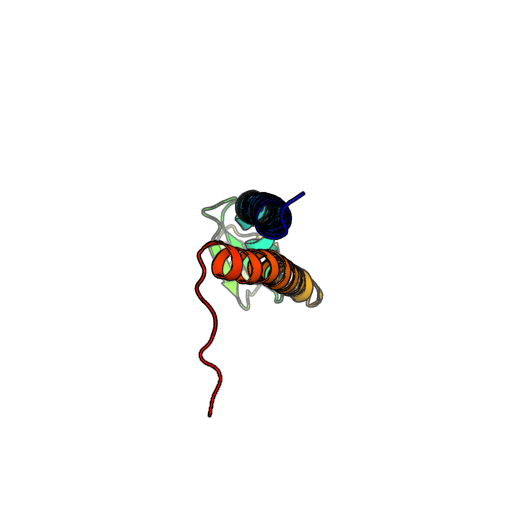1 C CA . GLY A 1 92 ? -4.457 -1.727 12.965 1.00 96.44 92 GLY A CA 1
ATOM 682 C C . GLY A 1 92 ? -5.489 -0.974 13.812 1.00 96.44 92 GLY A C 1
ATOM 683 O O . GLY A 1 92 ? -6.028 -1.518 14.777 1.00 96.44 92 GLY A O 1
ATOM 684 N N . ALA A 1 93 ? -5.829 0.258 13.423 1.00 96.69 93 ALA A N 1
ATOM 685 C CA . ALA A 1 93 ? -6.857 1.053 14.091 1.00 96.69 93 ALA A CA 1
ATOM 686 C C . ALA A 1 93 ? -8.241 0.387 14.010 1.00 96.69 93 ALA A C 1
ATOM 688 O O . ALA A 1 93 ? -8.966 0.338 15.008 1.00 96.69 93 ALA A O 1
ATOM 689 N N . PHE A 1 94 ? -8.588 -0.176 12.847 1.00 97.25 94 PHE A N 1
ATOM 690 C CA . PHE A 1 94 ? -9.804 -0.969 12.676 1.00 97.25 94 PHE A CA 1
ATOM 691 C C . PHE A 1 94 ? -9.815 -2.197 13.590 1.00 97.25 94 PHE A C 1
ATOM 693 O O . PHE A 1 94 ? -10.749 -2.362 14.372 1.00 97.25 94 PHE A O 1
ATOM 700 N N . THR A 1 95 ? -8.787 -3.043 13.512 1.00 95.12 95 THR A N 1
ATOM 701 C CA . THR A 1 95 ? -8.740 -4.317 14.245 1.00 95.12 95 THR A CA 1
ATOM 702 C C . THR A 1 95 ? -8.796 -4.111 15.754 1.00 95.12 95 THR A C 1
ATOM 704 O O . THR A 1 95 ? -9.552 -4.808 16.425 1.00 95.12 95 THR A O 1
ATOM 707 N N . GLY A 1 96 ? -8.096 -3.110 16.299 1.00 92.50 96 GLY A N 1
ATOM 708 C CA . GLY A 1 96 ? -8.178 -2.781 17.725 1.00 92.50 96 GLY A CA 1
ATOM 709 C C . GLY A 1 96 ? -9.606 -2.452 18.180 1.00 92.50 96 GLY A C 1
ATOM 710 O O . GLY A 1 96 ? -10.102 -3.025 19.150 1.00 92.50 96 GLY A O 1
ATOM 711 N N . LEU A 1 97 ? -10.302 -1.584 17.440 1.00 93.56 97 LEU A N 1
ATOM 712 C CA . LEU A 1 97 ? -11.691 -1.218 17.739 1.00 93.56 97 LEU A CA 1
ATOM 713 C C . LEU A 1 97 ? -12.670 -2.369 17.489 1.00 93.56 97 LEU A C 1
ATOM 715 O O . LEU A 1 97 ? -13.642 -2.518 18.228 1.00 93.56 97 LEU A O 1
ATOM 719 N N . PHE A 1 98 ? -12.427 -3.176 16.459 1.00 94.50 98 PHE A N 1
ATOM 720 C CA . PHE A 1 98 ? -13.227 -4.351 16.143 1.00 94.50 98 PHE A CA 1
ATOM 721 C C . PHE A 1 98 ? -13.215 -5.342 17.309 1.00 94.50 98 PHE A C 1
ATOM 723 O O . PHE A 1 98 ? -14.285 -5.720 17.789 1.00 94.50 98 PHE A O 1
ATOM 730 N N . TRP A 1 99 ? -12.029 -5.686 17.822 1.00 93.19 99 TRP A N 1
ATOM 731 C CA . TRP A 1 99 ? -11.883 -6.584 18.968 1.00 93.19 99 TRP A CA 1
ATOM 732 C C . TRP A 1 99 ? -12.566 -6.035 20.227 1.00 93.19 99 TRP A C 1
ATOM 734 O O . TRP A 1 99 ? -13.299 -6.762 20.902 1.00 93.19 99 TRP A O 1
ATOM 744 N N . ASP A 1 100 ? -12.437 -4.730 20.481 1.00 90.44 100 ASP A N 1
ATOM 745 C CA . ASP A 1 100 ? -13.139 -4.049 21.573 1.00 90.44 100 ASP A CA 1
ATOM 746 C C . ASP A 1 100 ? -14.672 -4.131 21.447 1.00 90.44 100 ASP A C 1
ATOM 748 O O . ASP A 1 100 ? -15.369 -4.297 22.453 1.00 90.44 100 ASP A O 1
ATOM 752 N N . VAL A 1 101 ? -15.213 -4.009 20.230 1.00 91.88 101 VAL A N 1
ATOM 753 C CA . VAL A 1 101 ? -16.660 -4.074 19.959 1.00 91.88 101 VAL A CA 1
ATOM 754 C C . VAL A 1 101 ? -17.203 -5.489 20.148 1.00 91.88 101 VAL A C 1
ATOM 756 O O . VAL A 1 101 ? -18.272 -5.641 20.745 1.00 91.88 101 VAL A O 1
ATOM 759 N N . VAL A 1 102 ? -16.476 -6.517 19.696 1.00 92.06 102 VAL A N 1
ATOM 760 C CA . VAL A 1 102 ? -16.874 -7.928 19.883 1.00 92.06 102 VAL A CA 1
ATOM 761 C C . VAL A 1 102 ? -16.584 -8.449 21.296 1.00 92.06 102 VAL A C 1
ATOM 763 O O . VAL A 1 102 ? -17.001 -9.549 21.643 1.00 92.06 102 VAL A O 1
ATOM 766 N N . GLY A 1 103 ? -15.919 -7.652 22.139 1.00 88.56 103 GLY A N 1
ATOM 767 C CA . GLY A 1 103 ? -15.655 -7.976 23.542 1.00 88.56 103 GLY A CA 1
ATOM 768 C C . GLY A 1 103 ? -14.428 -8.861 23.775 1.00 88.56 103 GLY A C 1
ATOM 769 O O . GLY A 1 103 ? -14.272 -9.396 24.872 1.00 88.56 103 GLY A O 1
ATOM 770 N N . LEU A 1 104 ? -13.550 -9.003 22.780 1.00 87.25 104 LEU A N 1
ATOM 771 C CA . LEU A 1 104 ? -12.294 -9.738 22.900 1.00 87.25 104 LEU A CA 1
ATOM 772 C C . LEU A 1 104 ? -11.181 -8.767 23.305 1.00 87.25 104 LEU A C 1
ATOM 774 O O . LEU A 1 104 ? -10.797 -7.886 22.542 1.00 87.25 104 LEU A O 1
ATOM 778 N N . LYS A 1 105 ? -10.655 -8.922 24.524 1.00 79.88 105 LYS A N 1
ATOM 779 C CA . LYS A 1 105 ? -9.516 -8.143 25.029 1.00 79.88 105 LYS A CA 1
ATOM 780 C C . LYS A 1 105 ? -8.359 -9.050 25.400 1.00 79.88 105 LYS A C 1
ATOM 782 O O . LYS A 1 105 ? -8.564 -10.174 25.852 1.00 79.88 105 LYS A O 1
ATOM 787 N N . ALA A 1 106 ? -7.143 -8.529 25.248 1.00 81.19 106 ALA A N 1
ATOM 788 C CA . ALA A 1 106 ? -5.945 -9.201 25.726 1.00 81.19 106 ALA A CA 1
ATOM 789 C C . ALA A 1 106 ? -6.079 -9.525 27.222 1.00 81.19 106 ALA A C 1
ATOM 791 O O . ALA A 1 106 ? -6.533 -8.692 28.015 1.00 81.19 106 ALA A O 1
ATOM 792 N N . ALA A 1 107 ? -5.674 -10.736 27.605 1.00 80.00 107 ALA A N 1
ATOM 793 C CA . ALA A 1 107 ? -5.627 -11.124 29.004 1.00 80.00 107 ALA A CA 1
ATOM 794 C C . ALA A 1 107 ? -4.679 -10.179 29.755 1.00 80.00 107 ALA A C 1
ATOM 796 O O . ALA A 1 107 ? -3.529 -9.989 29.353 1.00 80.00 107 ALA A O 1
ATOM 797 N N . LYS A 1 108 ? -5.142 -9.592 30.863 1.00 79.31 108 LYS A N 1
ATOM 798 C CA . LYS A 1 108 ? -4.223 -8.927 31.789 1.00 79.31 108 LYS A CA 1
ATOM 799 C C . LYS A 1 108 ? -3.303 -10.002 32.363 1.00 79.31 108 LYS A C 1
ATOM 801 O O . LYS A 1 108 ? -3.794 -10.944 32.984 1.00 79.31 108 LYS A O 1
ATOM 806 N N . LYS A 1 109 ? -1.988 -9.875 32.158 1.00 71.00 109 LYS A N 1
ATOM 807 C CA . LYS A 1 109 ? -1.023 -10.646 32.952 1.00 71.00 109 LYS A CA 1
ATOM 808 C C . LYS A 1 109 ? -1.266 -10.323 34.432 1.00 71.00 109 LYS A C 1
ATOM 810 O O . LYS A 1 109 ? -1.447 -9.151 34.765 1.00 71.00 109 LYS A O 1
ATOM 815 N N . LYS A 1 110 ? -1.347 -11.373 35.256 1.00 55.38 110 LYS A N 1
ATOM 816 C CA . LYS A 1 110 ? -1.314 -11.263 36.719 1.00 55.38 110 LYS A CA 1
ATOM 817 C C . LYS A 1 110 ? 0.017 -10.681 37.169 1.00 55.38 110 LYS A C 1
ATOM 819 O O . LYS A 1 110 ? 1.032 -11.021 36.520 1.00 55.38 110 LYS A O 1
#

Secondary structure (DSSP, 8-state):
--HHHHHHHHHHHHHHHHHHHHHHHHHTHHHHHHHHHTTS-EEEESSGGG-EEEES--HHHHHHTT-EEEPP-GGGGHHHHHHHHHHHHHHHHHHHHHHHHHT--PPPP-

pLDDT: mean 89.1, std 7.86, range [55.38, 98.31]